Protein AF-A0A2N1HJ12-F1 (afdb_monomer)

Nearest PDB structures (foldseek):
  6fqa-assembly2_C 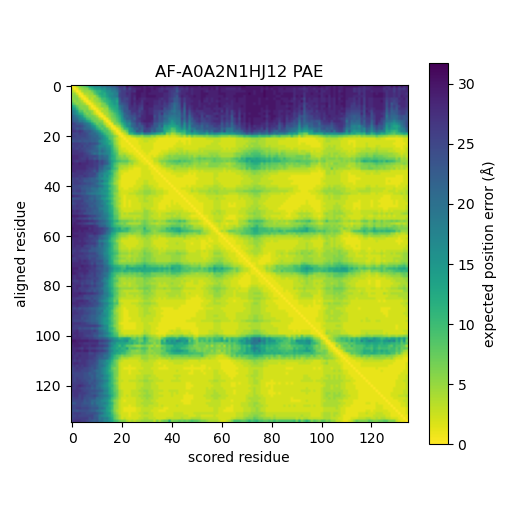 TM=3.307E-01  e=2.724E+00  Acinetobacter baumannii
  6fqa-assembly1_A  TM=3.473E-01  e=3.052E+00  Acinetobacter baumannii

Solvent-accessible surface area (backbone atoms only — not comparable to full-atom values): 8135 Å² total; per-residue (Å²): 134,87,83,85,80,86,79,83,80,78,80,79,77,78,78,80,73,83,69,67,44,56,48,51,47,56,48,72,44,99,86,52,42,43,44,40,34,45,33,24,77,34,89,58,73,39,41,43,75,25,30,73,54,40,74,49,77,55,92,53,36,35,41,35,28,68,73,80,53,69,49,79,55,96,96,38,80,43,78,60,83,71,74,58,72,69,26,42,66,42,79,30,45,56,77,33,70,50,59,49,55,91,51,83,47,92,62,93,52,38,33,44,32,45,42,34,55,58,74,60,15,66,70,70,73,40,54,59,49,76,42,65,33,60,76

Sequence (135 aa):
MKKLLIILLGLVFSNVATSTDLKMYVETSELGSIYIYIENIGSHNHLILTKKLAHVAFDIKTEISPKTYVWRRDNKTIILKESIEKYGPVLLKPGEITFISNQIINSESGTVTYKIRPAWAKLHGTWSGTLEAKY

Mean predicted aligned error: 8.66 Å

Foldseek 3Di:
DDDDDDDDPDDPPPPPPPPPQKAKDWDADPVRFIKIKIARQHQDKFWDFQAQWDWDDDDQEIETEHDWDWDADPNDTHTDQDDRVRRVIDIHHNGDMDIRPDDGDRDPKHKYKYAYDPVRCVSHVGDGDIYMDID

Secondary structure (DSSP, 8-state):
--------------------SEEEEEEE-TTSPEEEEEEE-SSS-EEEE-SSEEEEEETTEEEEEEPPPEEEETTEEEEPP--GGGG-EEEEPTT-EEEE-S-----SS-EEEEEE-HHHHHHHT---EEEEEE-

pLDDT: mean 85.2, std 17.54, range [38.12, 98.62]

Structure (mmCIF, N/CA/C/O backbone):
data_AF-A0A2N1HJ12-F1
#
_entry.id   AF-A0A2N1HJ12-F1
#
loop_
_atom_site.group_PDB
_atom_site.id
_atom_site.type_symbol
_atom_site.label_atom_id
_atom_site.label_alt_id
_atom_site.label_comp_id
_atom_site.label_asym_id
_atom_site.label_entity_id
_atom_site.label_seq_id
_atom_site.pdbx_PDB_ins_code
_atom_site.Cartn_x
_atom_site.Cartn_y
_atom_site.Cartn_z
_atom_site.occupancy
_atom_site.B_iso_or_equiv
_atom_site.auth_seq_id
_atom_site.auth_comp_id
_atom_site.auth_asym_id
_atom_site.auth_atom_id
_atom_site.pdbx_PDB_model_num
ATOM 1 N N . MET A 1 1 ? -61.705 16.321 -25.610 1.00 44.41 1 MET A N 1
ATOM 2 C CA . MET A 1 1 ? -60.863 17.364 -24.978 1.00 44.41 1 MET A CA 1
ATOM 3 C C . MET A 1 1 ? -59.648 16.678 -24.361 1.00 44.41 1 MET A C 1
ATOM 5 O O . MET A 1 1 ? -59.826 15.744 -23.589 1.00 44.41 1 MET A O 1
ATOM 9 N N . LYS A 1 2 ? -58.440 17.028 -24.822 1.00 38.12 2 LYS A N 1
ATOM 10 C CA . LYS A 1 2 ? -57.171 16.334 -24.529 1.00 38.12 2 LYS A CA 1
ATOM 11 C C . LYS A 1 2 ? -56.728 16.582 -23.078 1.00 38.12 2 LYS A C 1
ATOM 13 O O . LYS A 1 2 ? -56.662 17.733 -22.664 1.00 38.12 2 LYS A O 1
ATOM 18 N N . LYS A 1 3 ? -56.397 15.519 -22.334 1.00 45.53 3 LYS A N 1
ATOM 19 C CA . LYS A 1 3 ? -55.684 15.608 -21.048 1.00 45.53 3 LYS A CA 1
ATOM 20 C C . LYS A 1 3 ? -54.189 15.771 -21.331 1.00 45.53 3 LYS A C 1
ATOM 22 O O . LYS A 1 3 ? -53.611 14.950 -22.039 1.00 45.53 3 LYS A O 1
ATOM 27 N N . LEU A 1 4 ? -53.593 16.838 -20.807 1.00 44.88 4 LEU A N 1
ATOM 28 C CA . LEU A 1 4 ? -52.158 17.103 -20.863 1.00 44.88 4 LEU A CA 1
ATOM 29 C C . LEU A 1 4 ? -51.493 16.369 -19.688 1.00 44.88 4 LEU A C 1
ATOM 31 O O . LEU A 1 4 ? -51.779 16.672 -18.532 1.00 44.88 4 LEU A O 1
ATOM 35 N N . LEU A 1 5 ? -50.654 15.378 -19.987 1.00 41.28 5 LEU A N 1
ATOM 36 C CA . LEU A 1 5 ? -49.825 14.669 -19.013 1.00 41.28 5 LEU A CA 1
ATOM 37 C C . LEU A 1 5 ? -48.454 15.357 -18.984 1.00 41.28 5 LEU A C 1
ATOM 39 O O . LEU A 1 5 ? -47.715 15.294 -19.964 1.00 41.28 5 LEU A O 1
ATOM 43 N N . ILE A 1 6 ? -48.131 16.044 -17.890 1.00 53.34 6 ILE A N 1
ATOM 44 C CA . ILE A 1 6 ? -46.805 16.636 -17.674 1.00 53.34 6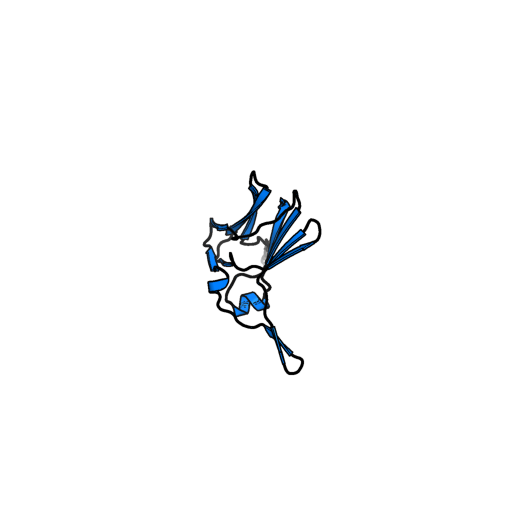 ILE A CA 1
ATOM 45 C C . ILE A 1 6 ? -45.921 15.547 -17.060 1.00 53.34 6 ILE A C 1
ATOM 47 O O . ILE 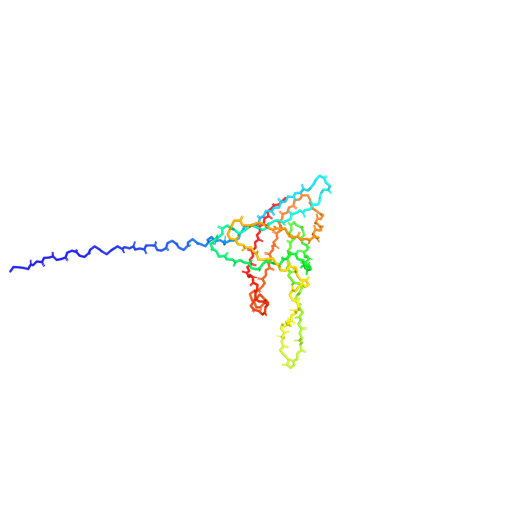A 1 6 ? -46.113 15.162 -15.909 1.00 53.34 6 ILE A O 1
ATOM 51 N N . ILE A 1 7 ? -44.978 15.024 -17.844 1.00 52.38 7 ILE A N 1
ATOM 52 C CA . ILE A 1 7 ? -43.943 14.104 -17.366 1.00 52.38 7 ILE A CA 1
ATOM 53 C C . ILE A 1 7 ? -42.802 14.955 -16.803 1.00 52.38 7 ILE A C 1
ATOM 55 O O . ILE A 1 7 ? -42.096 15.635 -17.545 1.00 52.38 7 ILE A O 1
ATOM 59 N N . LEU A 1 8 ? -42.644 14.927 -15.480 1.00 45.31 8 LEU A N 1
ATOM 60 C CA . LEU A 1 8 ? -41.511 15.515 -14.774 1.00 45.31 8 LEU A CA 1
ATOM 61 C C . LEU A 1 8 ? -40.304 14.579 -14.947 1.00 45.31 8 LEU A C 1
ATOM 63 O O . LEU A 1 8 ? -40.197 13.552 -14.279 1.00 45.31 8 LEU A O 1
ATOM 67 N N . LEU A 1 9 ? -39.424 14.902 -15.894 1.00 45.50 9 LEU A N 1
ATOM 68 C CA . LEU A 1 9 ? -38.194 14.154 -16.139 1.00 45.50 9 LEU A CA 1
ATOM 69 C C . LEU A 1 9 ? -37.156 14.555 -15.077 1.00 45.50 9 LEU A C 1
ATOM 71 O O . LEU A 1 9 ? -36.477 15.573 -15.199 1.00 45.50 9 LEU A O 1
ATOM 75 N N . GLY A 1 10 ? -37.079 13.779 -13.996 1.00 45.00 10 GLY A N 1
ATOM 76 C CA . GLY A 1 10 ? -36.050 13.933 -12.972 1.00 45.00 10 GLY A CA 1
ATOM 77 C C . GLY A 1 10 ? -34.674 13.574 -13.531 1.00 45.00 10 GLY A C 1
ATOM 78 O O . GLY A 1 10 ? -34.373 12.401 -13.741 1.00 45.00 10 GLY A O 1
ATOM 79 N N . LEU A 1 11 ? -33.838 14.586 -13.762 1.00 46.78 11 LEU A N 1
ATOM 80 C CA . LEU A 1 11 ? -32.401 14.440 -13.982 1.00 46.78 11 LEU A CA 1
ATOM 81 C C . LEU A 1 11 ? -31.758 13.901 -12.699 1.00 46.78 11 LEU A C 1
ATOM 83 O O . LEU A 1 11 ? -31.434 14.654 -11.782 1.00 46.78 11 LEU A O 1
ATOM 87 N N . VAL A 1 12 ? -31.573 12.584 -12.630 1.00 49.97 12 VAL A N 1
ATOM 88 C CA . VAL A 1 12 ? -30.709 11.968 -11.622 1.00 49.97 12 VAL A CA 1
ATOM 89 C C . VAL A 1 12 ? -29.270 12.184 -12.081 1.00 49.97 12 VAL A C 1
ATOM 91 O O . VAL A 1 12 ? -28.705 11.378 -12.817 1.00 49.97 12 VAL A O 1
ATOM 94 N N . PHE A 1 13 ? -28.680 13.306 -11.674 1.00 44.97 13 PHE A N 1
ATOM 95 C CA . PHE A 1 13 ? -27.236 13.486 -11.741 1.00 44.97 13 PHE A CA 1
ATOM 96 C C . PHE A 1 13 ? -26.599 12.463 -10.800 1.00 44.97 13 PHE A C 1
ATOM 98 O O . PHE A 1 13 ? -26.615 12.615 -9.579 1.00 44.97 13 PHE A O 1
ATOM 105 N N . SER A 1 14 ? -26.078 11.376 -11.365 1.00 42.69 14 SER A N 1
ATOM 106 C CA . SER A 1 14 ? -25.227 10.445 -10.634 1.00 42.69 14 SER A CA 1
ATOM 107 C C . SER A 1 14 ? -23.923 11.178 -10.327 1.00 42.69 14 SER A C 1
ATOM 109 O O . SER A 1 14 ? -23.046 11.280 -11.182 1.00 42.69 14 SER A O 1
ATOM 111 N N . ASN A 1 15 ? -23.802 11.733 -9.120 1.00 39.97 15 ASN A N 1
ATOM 112 C CA . ASN A 1 15 ? -22.511 12.143 -8.588 1.00 39.97 15 ASN A CA 1
ATOM 113 C C . ASN A 1 15 ? -21.655 10.880 -8.470 1.00 39.97 15 ASN A C 1
ATOM 115 O O . ASN A 1 15 ? -21.780 10.124 -7.509 1.00 39.97 15 ASN A O 1
ATOM 119 N N . VAL A 1 16 ? -20.809 10.625 -9.468 1.00 43.12 16 VAL A N 1
ATOM 120 C CA . VAL A 1 16 ? -19.734 9.639 -9.361 1.00 43.12 16 VAL A CA 1
ATOM 121 C C . VAL A 1 16 ? -18.693 10.251 -8.429 1.00 43.12 16 VAL A C 1
ATOM 123 O O . VAL A 1 16 ? -17.710 10.846 -8.862 1.00 43.12 16 VAL A O 1
ATOM 126 N N . ALA A 1 17 ? -18.952 10.176 -7.126 1.00 38.88 17 ALA A N 1
ATOM 127 C CA . ALA A 1 17 ? -17.927 10.400 -6.129 1.00 38.88 17 ALA A CA 1
ATOM 128 C C . ALA A 1 17 ? -16.920 9.257 -6.282 1.00 38.88 17 ALA A C 1
ATOM 130 O O . ALA A 1 17 ? -17.171 8.132 -5.857 1.00 38.88 17 ALA A O 1
ATOM 131 N N . THR A 1 18 ? -15.781 9.522 -6.917 1.00 44.91 18 THR A N 1
ATOM 132 C CA . THR A 1 18 ? -14.604 8.659 -6.805 1.00 44.91 18 THR A CA 1
ATOM 133 C C . THR A 1 18 ? -14.018 8.843 -5.407 1.00 44.91 18 THR A C 1
ATOM 135 O O . THR A 1 18 ? -12.948 9.429 -5.254 1.00 44.91 18 THR A O 1
ATOM 138 N N . SER A 1 19 ? -14.737 8.417 -4.364 1.00 52.09 19 SER A N 1
ATOM 139 C CA . SER A 1 19 ? -14.090 8.201 -3.076 1.00 52.09 19 SER A CA 1
ATOM 140 C C . SER A 1 19 ? -13.219 6.969 -3.242 1.00 52.09 19 SER A C 1
ATOM 142 O O . SER A 1 19 ? -13.710 5.885 -3.557 1.00 52.09 19 SER A O 1
ATOM 144 N N . THR A 1 20 ? -11.912 7.128 -3.089 1.00 77.38 20 THR A N 1
ATOM 145 C CA . THR A 1 20 ? -11.048 5.971 -2.899 1.00 77.38 20 THR A CA 1
ATOM 146 C C . THR A 1 20 ? -11.505 5.287 -1.608 1.00 77.38 20 THR A C 1
ATOM 148 O O . THR A 1 20 ? -11.502 5.921 -0.559 1.00 77.38 20 THR A O 1
ATOM 151 N N . ASP A 1 21 ? -11.901 4.011 -1.667 1.00 93.56 21 ASP A N 1
ATOM 152 C CA . ASP A 1 21 ? -12.320 3.226 -0.483 1.00 93.56 21 ASP A CA 1
ATOM 153 C C . ASP A 1 21 ? -11.194 3.078 0.566 1.00 93.56 21 ASP A C 1
ATOM 155 O O . ASP A 1 21 ? -11.400 2.579 1.668 1.00 93.56 21 ASP A O 1
ATOM 159 N N . LEU A 1 22 ? -9.986 3.532 0.237 1.00 96.31 22 LEU A N 1
ATOM 160 C CA . LEU A 1 22 ? -8.831 3.541 1.114 1.00 96.31 22 LEU A CA 1
ATOM 161 C C . LEU A 1 22 ? -8.295 4.958 1.292 1.00 96.31 22 LEU A C 1
ATOM 163 O O . LEU A 1 22 ? -8.309 5.769 0.359 1.00 96.31 22 LEU A O 1
ATOM 167 N N . LYS A 1 23 ? -7.733 5.209 2.472 1.00 96.38 23 LYS A N 1
ATOM 168 C CA . LYS A 1 23 ? -6.998 6.426 2.806 1.00 96.38 23 LYS A CA 1
ATOM 169 C C . LYS A 1 23 ? -5.652 6.071 3.418 1.00 96.38 23 LYS A C 1
ATOM 171 O O . LYS A 1 23 ? -5.538 5.092 4.149 1.00 96.38 23 LYS A O 1
ATOM 176 N N . MET A 1 24 ? -4.635 6.866 3.099 1.00 95.50 24 MET A N 1
ATOM 177 C CA . MET A 1 24 ? -3.289 6.694 3.630 1.00 95.50 24 MET A CA 1
ATOM 178 C C . MET A 1 24 ? -2.950 7.816 4.605 1.00 95.50 24 MET A C 1
ATOM 180 O O . MET A 1 24 ? -3.266 8.980 4.356 1.00 95.50 24 MET A O 1
ATOM 184 N N . TYR A 1 25 ? -2.287 7.448 5.694 1.00 94.31 25 TYR A N 1
ATOM 185 C CA . TYR A 1 25 ? -1.740 8.357 6.692 1.00 94.31 25 TYR A CA 1
ATOM 186 C C . TYR A 1 25 ? -0.246 8.125 6.805 1.00 94.31 25 TYR A C 1
ATOM 188 O O . TYR A 1 25 ? 0.229 7.007 6.594 1.00 94.31 25 TYR A O 1
ATOM 196 N N . VAL A 1 26 ? 0.481 9.180 7.149 1.00 91.81 26 VAL A N 1
ATOM 197 C CA . VAL A 1 26 ? 1.913 9.105 7.397 1.00 91.81 26 VAL A CA 1
ATOM 198 C C . VAL A 1 26 ? 2.214 9.811 8.709 1.00 91.81 26 VAL A C 1
ATOM 200 O O . VAL A 1 26 ? 1.659 10.872 8.985 1.00 91.81 26 VAL A O 1
ATOM 203 N N . GLU A 1 27 ? 3.060 9.191 9.517 1.00 89.62 27 GLU A N 1
ATOM 204 C CA . GLU A 1 27 ? 3.511 9.705 10.803 1.00 89.62 27 GLU A CA 1
ATOM 205 C C . GLU A 1 27 ? 5.030 9.593 10.874 1.00 89.62 27 GLU A C 1
ATOM 207 O O . GLU A 1 27 ? 5.595 8.536 10.587 1.00 89.62 27 GLU A O 1
ATOM 212 N N . THR A 1 28 ? 5.687 10.678 11.268 1.00 86.06 28 THR A N 1
ATOM 213 C CA . THR A 1 28 ? 7.134 10.704 11.486 1.00 86.06 28 THR A CA 1
ATOM 214 C C . THR A 1 28 ? 7.406 10.540 12.976 1.00 86.06 28 THR A C 1
ATOM 216 O O . THR A 1 28 ? 6.896 11.301 13.795 1.00 86.06 28 THR A O 1
ATOM 219 N N . SER A 1 29 ? 8.201 9.535 13.332 1.00 83.56 29 SER A N 1
ATOM 220 C CA . SER A 1 29 ? 8.617 9.287 14.710 1.00 83.56 29 SER A CA 1
ATOM 221 C C . SER A 1 29 ? 9.597 10.350 15.203 1.00 83.56 29 SER A C 1
ATOM 223 O O . SER A 1 29 ? 10.246 11.029 14.408 1.00 83.56 29 SER A O 1
ATOM 225 N N . GLU A 1 30 ? 9.800 10.425 16.520 1.00 81.25 30 GLU A N 1
ATOM 226 C CA . GLU A 1 30 ? 10.824 11.292 17.129 1.00 81.25 30 GLU A CA 1
ATOM 227 C C . GLU A 1 30 ? 12.247 11.006 16.611 1.00 81.25 30 GLU A C 1
ATOM 229 O O . GLU A 1 30 ? 13.107 11.881 16.629 1.00 81.25 30 GLU A O 1
ATOM 234 N N . LEU A 1 31 ? 12.492 9.787 16.115 1.00 81.00 31 LEU A N 1
ATOM 235 C CA . LEU A 1 31 ? 13.767 9.358 15.531 1.00 81.00 31 LEU A CA 1
ATOM 236 C C . LEU A 1 31 ? 13.805 9.514 14.000 1.00 81.00 31 LEU A C 1
ATOM 238 O O . LEU A 1 31 ? 14.696 8.970 13.350 1.00 81.00 31 LEU A O 1
ATOM 242 N N . GLY A 1 32 ? 12.820 10.196 13.408 1.00 75.19 32 GLY A N 1
ATOM 243 C CA . GLY A 1 32 ? 12.731 10.438 11.965 1.00 75.19 32 GLY A CA 1
ATOM 244 C C . GLY A 1 32 ? 12.292 9.227 11.138 1.00 75.19 32 GLY A C 1
ATOM 245 O O . GLY A 1 32 ? 12.414 9.241 9.918 1.00 75.19 32 GLY A O 1
ATOM 246 N N . SER A 1 33 ? 11.794 8.159 11.771 1.00 81.19 33 SER A N 1
ATOM 247 C CA . SER A 1 33 ? 11.260 7.000 11.043 1.00 81.19 33 SER A CA 1
ATOM 248 C C . SER A 1 33 ? 9.847 7.283 10.558 1.00 81.19 33 SER A C 1
ATOM 250 O O . SER A 1 33 ? 9.030 7.791 11.318 1.00 81.19 33 SER A O 1
ATOM 252 N N . ILE A 1 34 ? 9.543 6.907 9.320 1.00 84.56 34 ILE A N 1
ATOM 253 C CA . ILE A 1 34 ? 8.240 7.169 8.714 1.00 84.56 34 ILE A CA 1
ATOM 254 C C . ILE A 1 34 ? 7.361 5.922 8.787 1.00 84.56 34 ILE A C 1
ATOM 256 O O . ILE A 1 34 ? 7.679 4.880 8.215 1.00 84.56 34 ILE A O 1
ATOM 260 N N . TYR A 1 35 ? 6.227 6.052 9.465 1.00 89.06 35 TYR A N 1
ATOM 261 C CA . TYR A 1 35 ? 5.181 5.044 9.535 1.00 89.06 35 TYR A CA 1
ATOM 262 C C . TYR A 1 35 ? 4.071 5.384 8.553 1.00 89.06 35 TYR A C 1
ATOM 264 O O . TYR A 1 35 ? 3.585 6.510 8.509 1.00 89.06 35 TYR A O 1
ATOM 272 N N . ILE A 1 36 ? 3.667 4.398 7.758 1.00 92.81 36 ILE A N 1
ATOM 273 C CA . ILE A 1 36 ? 2.610 4.550 6.759 1.00 92.81 36 ILE A CA 1
ATOM 274 C C . ILE A 1 36 ? 1.455 3.658 7.170 1.00 92.81 36 ILE A C 1
ATOM 276 O O . ILE A 1 36 ? 1.636 2.449 7.325 1.00 92.81 36 ILE A O 1
ATOM 280 N N . TYR A 1 37 ? 0.270 4.242 7.282 1.00 95.94 37 TYR A N 1
ATOM 281 C CA . TYR A 1 37 ? -0.953 3.534 7.624 1.00 95.94 37 TYR A CA 1
ATOM 282 C C . TYR A 1 37 ? -1.942 3.583 6.471 1.00 95.94 37 TYR A C 1
ATOM 284 O O . TYR A 1 37 ? -2.028 4.583 5.761 1.00 95.94 37 TYR A O 1
ATOM 292 N N . ILE A 1 38 ? -2.702 2.508 6.294 1.00 97.44 38 ILE A N 1
ATOM 293 C CA . ILE A 1 38 ? -3.777 2.418 5.309 1.00 97.44 38 ILE A CA 1
ATOM 294 C C . ILE A 1 38 ? -5.052 2.041 6.045 1.00 97.44 38 ILE A C 1
ATOM 296 O O . ILE A 1 38 ? -5.116 0.988 6.679 1.00 97.44 38 ILE A O 1
ATOM 300 N N . GLU A 1 39 ? -6.053 2.903 5.938 1.00 98.00 39 GLU A N 1
ATOM 301 C CA . GLU A 1 39 ? -7.393 2.713 6.480 1.00 98.00 39 GLU A CA 1
ATOM 302 C C . GLU A 1 39 ? -8.365 2.404 5.349 1.00 98.00 39 GLU A C 1
ATOM 304 O O . GLU A 1 39 ? -8.317 3.026 4.284 1.00 98.00 39 GLU A O 1
ATOM 309 N N . ASN A 1 40 ? -9.269 1.466 5.599 1.00 98.06 40 ASN A N 1
ATOM 310 C CA . ASN A 1 40 ? -10.420 1.235 4.749 1.00 98.06 40 ASN A CA 1
ATOM 311 C C . ASN A 1 40 ? -11.582 2.140 5.173 1.00 98.06 40 ASN A C 1
ATOM 313 O O . ASN A 1 40 ? -12.303 1.836 6.121 1.00 98.06 40 ASN A O 1
ATOM 317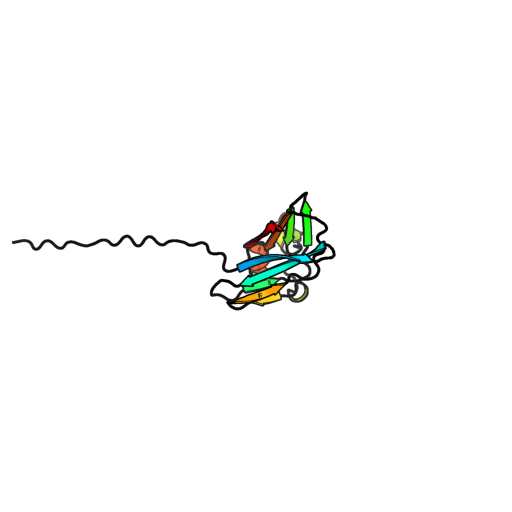 N N . ILE A 1 41 ? -11.757 3.247 4.453 1.00 97.56 41 ILE A N 1
ATOM 318 C CA . ILE A 1 41 ? -12.845 4.218 4.652 1.00 97.56 41 ILE A CA 1
ATOM 319 C C . ILE A 1 41 ? -14.071 3.919 3.774 1.00 97.56 41 ILE A C 1
ATOM 321 O O . ILE A 1 41 ? -15.038 4.681 3.773 1.00 97.56 41 ILE A O 1
ATOM 325 N N . GLY A 1 42 ? -14.006 2.846 2.985 1.00 96.06 42 GLY A N 1
ATOM 326 C CA . GLY A 1 42 ? -15.049 2.415 2.070 1.00 96.06 42 GLY A CA 1
ATOM 327 C C . GLY A 1 42 ? -16.019 1.413 2.684 1.00 96.06 42 GLY A C 1
ATOM 328 O O . GLY A 1 42 ? -16.133 1.248 3.897 1.00 96.06 42 GLY A O 1
ATOM 329 N N . SER A 1 43 ? -16.742 0.722 1.804 1.00 95.44 43 SER A N 1
ATOM 330 C CA . SER A 1 43 ? -17.776 -0.260 2.174 1.00 95.44 43 SER A CA 1
ATOM 331 C C . SER A 1 43 ? -17.423 -1.708 1.813 1.00 95.44 43 SER A C 1
ATOM 333 O O . SER A 1 43 ? -18.185 -2.622 2.129 1.00 95.44 43 SER A O 1
ATOM 335 N N . HIS A 1 44 ? -16.264 -1.943 1.194 1.00 95.38 44 HIS A N 1
ATOM 336 C CA . HIS A 1 44 ? -15.838 -3.260 0.715 1.00 95.38 44 HIS A CA 1
ATOM 337 C C . HIS A 1 44 ? -14.560 -3.719 1.404 1.00 95.38 44 HIS A C 1
ATOM 339 O O . HIS A 1 44 ? -13.739 -2.907 1.808 1.00 95.38 44 HIS A O 1
ATOM 345 N N . ASN A 1 45 ? -14.352 -5.032 1.495 1.00 97.50 45 ASN A N 1
ATOM 346 C CA . ASN A 1 45 ? -13.091 -5.562 2.002 1.00 97.50 45 ASN A CA 1
ATOM 347 C C . ASN A 1 45 ? -11.963 -5.368 0.977 1.00 97.50 45 ASN A C 1
ATOM 349 O O . ASN A 1 45 ? -12.152 -5.603 -0.220 1.00 97.50 45 ASN A O 1
ATOM 353 N N . HIS A 1 46 ? -10.760 -5.052 1.454 1.00 97.25 46 HIS A N 1
ATOM 354 C CA . HIS A 1 46 ? -9.573 -4.909 0.615 1.00 97.25 46 HIS A CA 1
ATOM 355 C C . HIS A 1 46 ? -8.418 -5.767 1.111 1.00 97.25 46 HIS A C 1
ATOM 357 O O . HIS A 1 46 ? -8.072 -5.741 2.286 1.00 97.25 46 HIS A O 1
ATOM 363 N N . LEU A 1 47 ? -7.785 -6.510 0.202 1.00 97.75 47 LEU A N 1
ATOM 364 C CA . LEU A 1 47 ? -6.559 -7.243 0.500 1.00 97.75 47 LEU A CA 1
ATOM 365 C C . LEU A 1 47 ? -5.346 -6.357 0.179 1.00 97.75 47 LEU A C 1
ATOM 367 O O . LEU A 1 47 ? -5.024 -6.141 -0.994 1.00 97.75 47 LEU A O 1
ATOM 371 N N . ILE A 1 48 ? -4.706 -5.834 1.225 1.00 97.31 48 ILE A N 1
ATOM 372 C CA . ILE A 1 48 ? -3.607 -4.860 1.177 1.00 97.31 48 ILE A CA 1
ATOM 373 C C . ILE A 1 48 ? -2.271 -5.549 1.421 1.00 97.31 48 ILE A C 1
ATOM 375 O O . ILE A 1 48 ? -2.171 -6.457 2.239 1.00 97.31 48 ILE A O 1
ATOM 379 N N . LEU A 1 49 ? -1.224 -5.108 0.726 1.00 96.38 49 LEU A N 1
ATOM 380 C CA . LEU A 1 49 ? 0.132 -5.622 0.916 1.00 96.38 49 LEU A CA 1
ATOM 381 C C . LEU A 1 49 ? 0.917 -4.733 1.863 1.00 96.38 49 LEU A C 1
ATOM 383 O O . LEU A 1 49 ? 1.024 -3.533 1.615 1.00 96.38 49 LEU A O 1
ATOM 387 N N . THR A 1 50 ? 1.502 -5.338 2.894 1.00 96.19 50 THR A N 1
ATOM 388 C CA . THR A 1 50 ? 2.181 -4.618 3.982 1.00 96.19 50 THR A CA 1
ATOM 389 C C . THR A 1 50 ? 3.682 -4.890 4.052 1.00 96.19 50 THR A C 1
ATOM 391 O O . THR A 1 50 ? 4.388 -4.198 4.778 1.00 96.19 50 THR A O 1
ATOM 394 N N . LYS A 1 51 ? 4.202 -5.883 3.318 1.00 94.19 51 LYS A N 1
ATOM 395 C CA . LYS A 1 51 ? 5.606 -6.325 3.394 1.00 94.19 51 LYS A CA 1
ATOM 396 C C . LYS A 1 51 ? 6.240 -6.486 2.016 1.00 94.19 51 LYS A C 1
ATOM 398 O O . LYS A 1 51 ? 5.558 -6.612 1.002 1.00 94.19 51 LYS A O 1
ATOM 403 N N . LYS A 1 52 ? 7.580 -6.532 2.005 1.00 90.25 52 LYS A N 1
ATOM 404 C CA . LYS A 1 52 ? 8.417 -6.818 0.822 1.00 90.25 52 LYS A CA 1
ATOM 405 C C . LYS A 1 52 ? 8.079 -5.930 -0.387 1.00 90.25 52 LYS A C 1
ATOM 407 O O . LYS A 1 52 ? 8.086 -6.365 -1.541 1.00 90.25 52 LYS A O 1
ATOM 412 N N . LEU A 1 53 ? 7.784 -4.670 -0.100 1.00 91.94 53 LEU A N 1
ATOM 413 C CA . LEU A 1 53 ? 7.571 -3.641 -1.102 1.00 91.94 53 LEU A CA 1
ATOM 414 C C . LEU A 1 53 ? 8.923 -3.011 -1.441 1.00 91.94 53 LEU A C 1
ATOM 416 O O . LEU A 1 53 ? 9.755 -2.797 -0.560 1.00 91.94 53 LEU A O 1
ATOM 420 N N . ALA A 1 54 ? 9.157 -2.768 -2.724 1.00 90.19 54 ALA A N 1
ATOM 421 C CA . ALA A 1 54 ? 10.265 -1.947 -3.167 1.00 90.19 54 ALA A CA 1
ATOM 42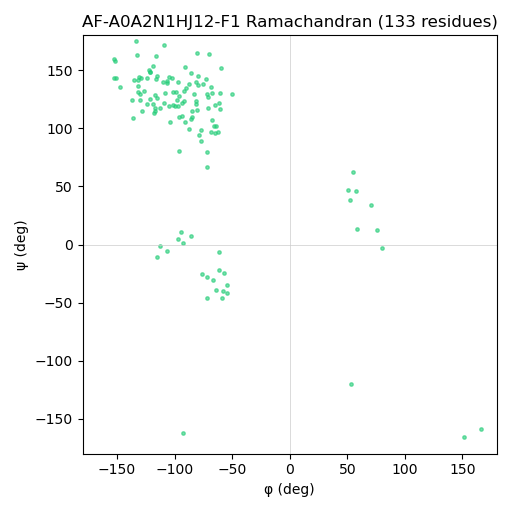2 C C . ALA A 1 54 ? 9.920 -0.483 -2.892 1.00 90.19 54 ALA A C 1
ATOM 424 O O . ALA A 1 54 ? 8.790 -0.070 -3.152 1.00 90.19 54 ALA A O 1
ATOM 425 N N . HIS A 1 55 ? 10.896 0.281 -2.412 1.00 87.12 55 HIS A N 1
ATOM 426 C CA . HIS A 1 55 ? 10.812 1.731 -2.378 1.00 87.12 55 HIS A CA 1
ATOM 427 C C . HIS A 1 55 ? 11.726 2.312 -3.456 1.00 87.12 55 HIS A C 1
ATOM 429 O O . HIS A 1 55 ? 12.829 1.813 -3.692 1.00 87.12 55 HIS A O 1
ATOM 435 N N . VAL A 1 56 ? 11.261 3.361 -4.119 1.00 87.81 56 VAL A N 1
ATOM 436 C CA . VAL A 1 56 ? 12.055 4.161 -5.044 1.00 87.81 56 VAL A CA 1
ATOM 437 C C . VAL A 1 56 ? 11.904 5.612 -4.618 1.00 87.81 56 VAL A C 1
ATOM 439 O O . VAL A 1 56 ? 10.801 6.154 -4.659 1.00 87.81 56 VAL A O 1
ATOM 442 N N . ALA A 1 57 ? 13.004 6.216 -4.178 1.00 85.94 57 ALA A N 1
ATOM 443 C CA . ALA A 1 57 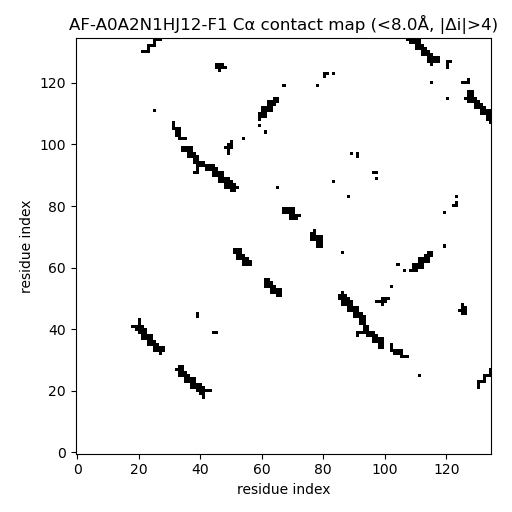? 13.042 7.607 -3.751 1.00 85.94 57 ALA A CA 1
ATOM 444 C C . ALA A 1 57 ? 13.636 8.484 -4.861 1.00 85.94 57 ALA A C 1
ATOM 446 O O . ALA A 1 57 ? 14.694 8.170 -5.410 1.00 85.94 57 ALA A O 1
ATOM 447 N N . PHE A 1 58 ? 12.951 9.579 -5.175 1.00 82.31 58 PHE A N 1
ATOM 448 C CA . PHE A 1 58 ? 13.405 10.634 -6.073 1.00 82.31 58 PHE A CA 1
ATOM 449 C C . PHE A 1 58 ? 13.080 11.983 -5.442 1.00 82.31 58 PHE A C 1
ATOM 451 O O . PHE A 1 58 ? 11.911 12.373 -5.404 1.00 82.31 58 PHE A O 1
ATOM 458 N N . ASP A 1 59 ? 14.112 12.700 -4.993 1.00 86.00 59 ASP A N 1
ATOM 459 C CA . ASP A 1 59 ? 13.955 14.005 -4.343 1.00 86.00 59 ASP A CA 1
ATOM 460 C C . ASP A 1 59 ? 12.946 13.911 -3.176 1.00 86.00 59 ASP A C 1
ATOM 462 O O . ASP A 1 59 ? 13.118 13.080 -2.286 1.00 86.00 59 ASP A O 1
ATOM 466 N N . ILE A 1 60 ? 11.853 14.674 -3.214 1.00 87.06 60 ILE A N 1
ATOM 467 C CA . ILE A 1 60 ? 10.805 14.690 -2.185 1.00 87.06 60 ILE A CA 1
ATOM 468 C C . ILE A 1 60 ? 9.723 13.610 -2.366 1.00 87.06 60 ILE A C 1
ATOM 470 O O . ILE A 1 60 ? 8.689 13.651 -1.698 1.00 87.06 60 ILE A O 1
ATOM 474 N N . LYS A 1 61 ? 9.884 12.673 -3.308 1.00 89.62 61 LYS A N 1
ATOM 475 C CA . LYS A 1 61 ? 8.883 11.637 -3.610 1.00 89.62 61 LYS A CA 1
ATOM 476 C C . LYS A 1 61 ? 9.424 10.245 -3.338 1.00 89.62 61 LYS A C 1
ATOM 478 O O . LYS A 1 61 ? 10.446 9.850 -3.892 1.00 89.62 61 LYS A O 1
ATOM 483 N N . THR A 1 62 ? 8.668 9.467 -2.573 1.00 91.12 62 THR A N 1
ATOM 484 C CA . THR A 1 62 ? 8.949 8.052 -2.324 1.00 91.12 62 THR A CA 1
ATOM 485 C C . THR A 1 62 ? 7.805 7.201 -2.861 1.00 91.12 62 THR A C 1
ATOM 487 O O . THR A 1 62 ? 6.701 7.246 -2.329 1.00 91.12 62 THR A O 1
ATOM 490 N N . GLU A 1 63 ? 8.045 6.402 -3.904 1.00 93.25 63 GLU A N 1
ATOM 491 C CA . GLU A 1 63 ? 7.083 5.395 -4.373 1.00 93.25 63 GLU A CA 1
ATOM 492 C C . GLU A 1 63 ? 7.357 4.055 -3.687 1.00 93.25 63 GLU A C 1
ATOM 494 O O . GLU A 1 63 ? 8.487 3.576 -3.686 1.00 93.25 63 GLU A O 1
ATOM 499 N N . ILE A 1 64 ? 6.311 3.422 -3.164 1.00 93.94 64 ILE A N 1
ATOM 500 C CA . ILE A 1 64 ? 6.332 2.094 -2.562 1.00 93.94 64 ILE A CA 1
ATOM 501 C C . ILE A 1 64 ? 5.405 1.186 -3.367 1.00 93.94 64 ILE A C 1
ATOM 503 O O . ILE A 1 64 ? 4.205 1.443 -3.492 1.00 93.94 64 ILE A O 1
ATOM 507 N N . SER A 1 65 ? 5.950 0.104 -3.917 1.00 94.62 65 SER A N 1
ATOM 508 C CA . SER A 1 65 ? 5.191 -0.842 -4.738 1.00 94.62 65 SER A CA 1
ATOM 509 C C . SER A 1 65 ? 5.771 -2.261 -4.683 1.00 94.62 65 SER A C 1
ATOM 511 O O . SER A 1 65 ? 6.944 -2.449 -4.358 1.00 94.62 65 SER A O 1
ATOM 513 N N . PRO A 1 66 ? 4.992 -3.315 -4.986 1.00 94.06 66 PRO A N 1
ATOM 514 C CA . PRO A 1 66 ? 5.520 -4.668 -5.067 1.00 94.06 66 PRO A CA 1
ATOM 515 C C . PRO A 1 66 ? 6.591 -4.752 -6.148 1.00 94.06 66 PRO A C 1
ATOM 517 O O . PRO A 1 66 ? 6.368 -4.374 -7.305 1.00 94.06 66 PRO A O 1
ATOM 520 N N . LYS A 1 67 ? 7.745 -5.326 -5.798 1.00 90.38 67 LYS A N 1
ATOM 521 C CA . LYS A 1 67 ? 8.750 -5.671 -6.801 1.00 90.38 67 LYS A CA 1
ATOM 522 C C . LYS A 1 67 ? 8.134 -6.674 -7.775 1.00 90.38 67 LYS A C 1
ATOM 524 O O . LYS A 1 67 ? 7.767 -7.774 -7.377 1.00 90.38 67 LYS A O 1
ATOM 529 N N . THR 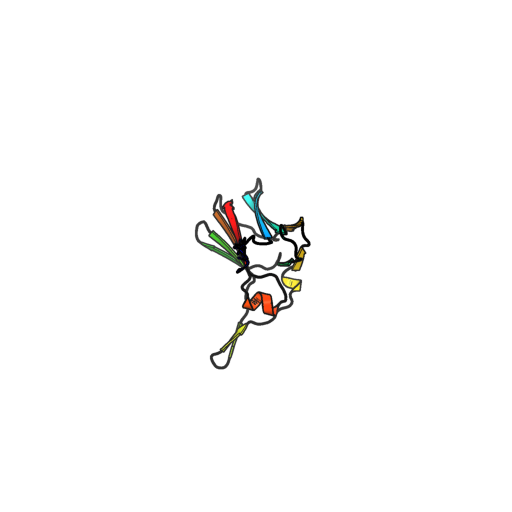A 1 68 ? 8.015 -6.270 -9.036 1.00 89.62 68 THR A N 1
ATOM 530 C CA . THR A 1 68 ? 7.434 -7.091 -10.101 1.00 89.62 68 THR A CA 1
ATOM 531 C C . THR A 1 68 ? 8.529 -7.884 -10.797 1.00 89.62 68 THR A C 1
ATOM 533 O O . THR A 1 68 ? 9.466 -7.298 -11.341 1.00 89.62 68 THR A O 1
ATOM 536 N N . TYR A 1 69 ? 8.393 -9.208 -10.826 1.00 91.88 69 TYR A N 1
ATOM 537 C CA . TYR A 1 69 ? 9.277 -10.075 -11.597 1.00 91.88 69 TYR A CA 1
ATOM 538 C C . TYR A 1 69 ? 8.649 -10.413 -12.942 1.00 91.88 69 TYR A C 1
ATOM 540 O O . TYR A 1 69 ? 7.444 -10.651 -13.058 1.00 91.88 69 TYR A O 1
ATOM 548 N N . VAL A 1 70 ? 9.487 -10.419 -13.974 1.00 94.31 70 VAL A N 1
ATOM 549 C CA . VAL A 1 70 ? 9.064 -10.683 -15.344 1.00 94.31 70 VAL A CA 1
ATOM 550 C C . VAL A 1 70 ? 9.959 -11.724 -15.987 1.00 94.31 70 VAL A C 1
ATOM 552 O O . VAL A 1 70 ? 11.171 -11.733 -15.770 1.00 94.31 70 VAL A O 1
ATOM 555 N N . TRP A 1 71 ? 9.366 -12.565 -16.825 1.00 95.69 71 TRP A N 1
ATOM 556 C CA . TRP A 1 71 ? 10.094 -13.437 -17.733 1.00 95.69 71 TRP A CA 1
ATOM 557 C C . TRP A 1 71 ? 9.934 -12.927 -19.163 1.00 95.69 71 TRP A C 1
ATOM 559 O O . TRP A 1 71 ? 8.824 -12.623 -19.604 1.00 95.69 71 TRP A O 1
A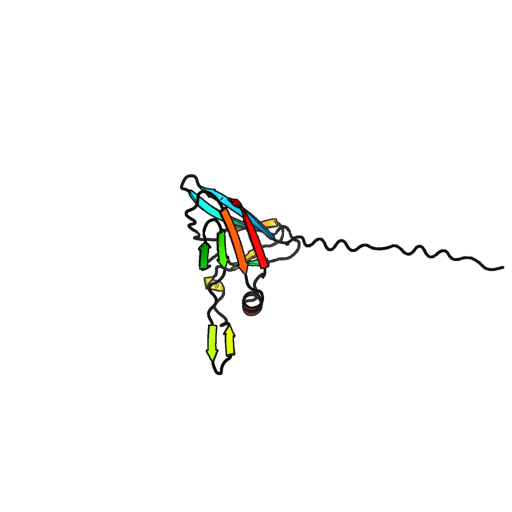TOM 569 N N . ARG A 1 72 ? 11.057 -12.795 -19.874 1.00 95.88 72 ARG A N 1
ATOM 570 C CA . ARG A 1 72 ? 11.085 -12.403 -21.285 1.00 95.88 72 ARG A CA 1
ATOM 571 C C . ARG A 1 72 ? 11.292 -13.646 -22.137 1.00 95.88 72 ARG A C 1
ATOM 573 O O . ARG A 1 72 ? 12.300 -14.329 -21.980 1.00 95.88 72 ARG A O 1
ATOM 580 N N . ARG A 1 73 ? 10.338 -13.927 -23.021 1.00 93.75 73 ARG A N 1
ATOM 581 C CA . ARG A 1 73 ? 10.361 -15.068 -23.941 1.00 93.75 73 ARG A CA 1
ATOM 582 C C . ARG A 1 73 ? 9.655 -14.682 -25.236 1.00 93.75 73 ARG A C 1
ATOM 584 O O . ARG A 1 73 ? 8.582 -14.091 -25.172 1.00 93.75 73 ARG A O 1
ATOM 591 N N . ASP A 1 74 ? 10.238 -15.021 -26.385 1.00 93.50 74 ASP A N 1
ATOM 592 C CA . ASP A 1 74 ? 9.620 -14.849 -27.711 1.00 93.50 74 ASP A CA 1
ATOM 593 C C . ASP A 1 74 ? 9.067 -13.423 -27.942 1.00 93.50 74 ASP A C 1
ATOM 595 O O . ASP A 1 74 ? 7.917 -13.238 -28.338 1.00 93.50 74 ASP A O 1
ATOM 599 N N . ASN A 1 75 ? 9.864 -12.397 -27.609 1.00 92.88 75 ASN A N 1
ATOM 600 C CA . ASN A 1 75 ? 9.490 -10.970 -27.632 1.00 92.88 75 ASN A CA 1
ATOM 601 C C . ASN A 1 75 ? 8.285 -10.573 -26.753 1.00 92.88 75 ASN A C 1
ATOM 603 O O . ASN A 1 75 ? 7.783 -9.454 -26.851 1.00 92.88 75 ASN A O 1
ATOM 607 N N . LYS A 1 76 ? 7.834 -11.446 -25.849 1.00 95.25 76 LYS A N 1
ATOM 608 C CA . LYS A 1 76 ? 6.787 -11.161 -24.862 1.00 95.25 76 LYS A CA 1
ATOM 609 C C . LYS A 1 76 ? 7.393 -10.975 -23.476 1.00 95.25 76 LYS A C 1
ATOM 611 O O . LYS A 1 76 ? 8.345 -11.654 -23.093 1.00 95.25 76 LYS A O 1
ATOM 616 N N . THR A 1 77 ? 6.808 -10.058 -22.709 1.00 94.31 77 THR A N 1
ATOM 617 C CA . THR A 1 77 ? 7.092 -9.884 -21.279 1.00 94.31 77 THR A CA 1
ATOM 618 C C . THR A 1 77 ? 5.926 -10.457 -20.487 1.00 94.31 77 THR A C 1
ATOM 620 O O . THR A 1 77 ? 4.796 -9.997 -20.631 1.00 94.31 77 THR A O 1
ATOM 623 N N . ILE A 1 78 ? 6.199 -11.461 -19.661 1.00 94.44 78 ILE A N 1
ATOM 624 C CA . ILE A 1 78 ? 5.203 -12.154 -18.844 1.00 94.44 78 ILE A CA 1
ATOM 625 C C . ILE A 1 78 ? 5.441 -11.768 -17.387 1.00 94.44 78 ILE A C 1
ATOM 627 O O . ILE A 1 78 ? 6.531 -11.995 -16.864 1.00 94.44 78 ILE A O 1
ATOM 631 N N . ILE A 1 79 ? 4.432 -11.189 -16.732 1.00 94.31 79 ILE A N 1
ATOM 632 C CA . ILE A 1 79 ? 4.468 -10.944 -15.285 1.00 94.31 79 ILE A CA 1
ATOM 633 C C . ILE A 1 79 ? 4.344 -12.290 -14.576 1.00 94.31 79 ILE A C 1
ATOM 635 O O . ILE A 1 79 ? 3.422 -13.059 -14.851 1.00 94.31 79 ILE A O 1
ATOM 639 N N . LEU A 1 80 ? 5.279 -12.572 -13.675 1.00 94.38 80 LEU A N 1
ATOM 640 C CA . LEU A 1 80 ? 5.284 -13.812 -12.913 1.00 94.38 80 LEU A CA 1
ATOM 641 C C . LEU A 1 80 ? 4.325 -13.712 -11.725 1.00 94.38 80 LEU A C 1
ATOM 643 O O . LEU A 1 80 ? 4.247 -12.680 -11.058 1.00 94.38 80 LEU A O 1
ATOM 647 N N . LYS A 1 81 ? 3.598 -14.804 -11.467 1.00 95.06 81 LYS A N 1
ATOM 648 C CA . LYS A 1 81 ? 2.796 -14.963 -10.253 1.00 95.06 81 LYS A CA 1
ATOM 649 C C . LYS A 1 81 ? 3.700 -15.450 -9.130 1.00 95.06 81 LYS A C 1
ATOM 651 O O . LYS A 1 81 ? 4.423 -16.431 -9.295 1.00 95.06 81 LYS A O 1
ATOM 656 N N . GLU A 1 82 ? 3.637 -14.784 -7.992 1.00 92.19 82 GLU A N 1
ATOM 657 C CA . GLU A 1 82 ? 4.467 -15.049 -6.826 1.00 92.19 82 GLU A CA 1
ATOM 658 C C . GLU A 1 82 ? 3.619 -15.503 -5.635 1.00 92.19 82 GLU A C 1
ATOM 660 O O . GLU A 1 82 ? 2.403 -15.306 -5.590 1.00 92.19 82 GLU A O 1
ATOM 665 N N . SER A 1 83 ? 4.270 -16.120 -4.643 1.00 94.25 83 SER A N 1
ATOM 666 C CA . SER A 1 83 ? 3.621 -16.402 -3.359 1.00 94.25 83 SER A CA 1
ATOM 667 C C . SER A 1 83 ? 3.282 -15.085 -2.663 1.00 94.25 83 SER A C 1
ATOM 669 O O . SER A 1 83 ? 4.171 -14.281 -2.363 1.00 94.25 83 SER A O 1
ATOM 671 N N . ILE A 1 84 ? 1.988 -14.889 -2.409 1.00 93.75 84 ILE A N 1
ATOM 672 C CA . ILE A 1 84 ? 1.465 -13.646 -1.852 1.00 93.75 84 ILE A CA 1
ATOM 673 C C . ILE A 1 84 ? 1.839 -13.460 -0.381 1.00 93.75 84 ILE A C 1
ATOM 675 O O . ILE A 1 84 ? 2.031 -12.332 0.054 1.00 93.75 84 ILE A O 1
ATOM 679 N N . GLU A 1 85 ? 2.048 -14.550 0.363 1.00 94.25 85 GLU A N 1
ATOM 680 C CA . GLU A 1 85 ? 2.420 -14.538 1.786 1.00 94.25 85 GLU A CA 1
ATOM 681 C C . GLU A 1 85 ? 3.675 -13.699 2.056 1.00 94.25 85 GLU A C 1
ATOM 683 O O . GLU A 1 85 ? 3.760 -12.987 3.057 1.00 94.25 85 GLU A O 1
ATOM 688 N N . LYS A 1 86 ? 4.625 -13.703 1.110 1.00 92.25 86 LYS A N 1
ATOM 689 C CA . LYS A 1 86 ? 5.865 -12.915 1.190 1.00 92.25 86 LYS A CA 1
ATOM 690 C C . LYS A 1 86 ? 5.615 -11.405 1.248 1.00 92.25 86 LYS A C 1
ATOM 692 O O . LYS A 1 86 ? 6.495 -10.676 1.698 1.00 92.25 86 LYS A O 1
ATOM 697 N N . TYR A 1 87 ? 4.454 -10.946 0.787 1.00 94.88 87 TYR A N 1
ATOM 698 C CA . TYR A 1 87 ? 4.058 -9.540 0.757 1.00 94.88 87 TYR A CA 1
ATOM 699 C C . TYR A 1 87 ? 3.190 -9.134 1.955 1.00 94.88 87 TYR A C 1
ATOM 701 O O . TYR A 1 87 ? 2.728 -7.996 2.015 1.00 94.88 87 TYR A O 1
ATOM 709 N N . GLY A 1 88 ? 2.977 -10.040 2.919 1.00 95.62 88 GLY A N 1
ATOM 710 C CA . GLY A 1 88 ? 2.190 -9.768 4.123 1.00 95.62 88 GLY A CA 1
ATOM 711 C C . GLY A 1 88 ? 0.786 -9.258 3.791 1.00 95.62 88 GLY A C 1
ATOM 712 O O . GLY A 1 88 ? 0.485 -8.106 4.107 1.00 95.62 88 GLY A O 1
ATOM 713 N N . PRO A 1 89 ? -0.049 -10.051 3.103 1.00 96.94 89 PRO A N 1
ATOM 714 C CA . PRO A 1 89 ? -1.390 -9.629 2.752 1.00 96.94 89 PRO A CA 1
ATOM 715 C C . PRO A 1 89 ? -2.236 -9.500 4.021 1.00 96.94 89 PRO A C 1
ATOM 717 O O . PRO A 1 89 ? -2.282 -10.414 4.842 1.00 96.94 89 PRO A O 1
ATOM 720 N N . VAL A 1 90 ? -2.912 -8.368 4.168 1.00 98.12 90 VAL A N 1
ATOM 721 C CA . VAL A 1 90 ? -3.842 -8.085 5.261 1.00 98.12 90 VAL A CA 1
ATOM 722 C C . VAL A 1 90 ? -5.195 -7.776 4.646 1.00 98.12 90 VAL A C 1
ATOM 724 O O . VAL A 1 90 ? -5.304 -6.915 3.773 1.00 98.12 90 VAL A O 1
ATOM 727 N N . LEU A 1 91 ? -6.222 -8.506 5.073 1.00 98.25 91 LEU A N 1
ATOM 728 C CA . LEU A 1 91 ? -7.597 -8.191 4.715 1.00 98.25 91 LEU A CA 1
ATOM 729 C C . LEU A 1 91 ? -8.082 -7.067 5.630 1.00 98.25 91 LEU A C 1
ATOM 731 O O . LEU A 1 91 ? -8.182 -7.282 6.832 1.00 98.25 91 LEU A O 1
ATOM 735 N N . LEU A 1 92 ? -8.383 -5.905 5.056 1.00 98.19 92 LEU A N 1
ATOM 736 C CA . LEU A 1 92 ? -9.029 -4.790 5.738 1.00 98.19 92 LEU A CA 1
ATOM 737 C C . LEU A 1 92 ? -10.526 -4.804 5.455 1.00 98.19 92 LEU A C 1
ATOM 739 O O . LEU A 1 92 ? -10.942 -4.651 4.303 1.00 98.19 92 LEU A O 1
ATOM 743 N N . LYS A 1 93 ? -11.336 -4.939 6.497 1.00 98.44 93 LYS A N 1
ATOM 744 C CA . LYS A 1 93 ? -12.776 -4.664 6.477 1.00 98.44 93 LYS A CA 1
ATOM 745 C C . LYS A 1 93 ? -13.036 -3.156 6.616 1.00 98.44 93 LYS A C 1
ATOM 747 O O . LYS A 1 93 ? -12.123 -2.425 7.000 1.00 98.44 93 LYS A O 1
ATOM 752 N N . PRO A 1 94 ? -14.256 -2.675 6.319 1.00 98.12 94 PRO A N 1
ATOM 753 C CA . PRO A 1 94 ? -14.631 -1.283 6.563 1.00 98.12 94 PRO A CA 1
ATOM 754 C C . PRO A 1 94 ? -14.294 -0.824 7.987 1.00 98.12 94 PRO A C 1
ATOM 756 O O . PRO A 1 94 ? -14.635 -1.504 8.955 1.00 98.12 94 PRO A O 1
ATOM 759 N N . GLY A 1 95 ? -13.618 0.319 8.102 1.00 97.56 95 GLY A N 1
ATOM 760 C CA . GLY A 1 95 ? -13.168 0.912 9.364 1.00 97.56 95 GLY A CA 1
ATOM 761 C C . GLY A 1 95 ? -11.888 0.310 9.956 1.00 97.56 95 GLY A C 1
ATOM 762 O O . GLY A 1 95 ? -11.424 0.788 10.989 1.00 97.56 95 GLY A O 1
ATOM 763 N N . GLU A 1 96 ? -11.300 -0.724 9.347 1.00 98.62 96 GLU A N 1
ATOM 764 C CA . GLU A 1 96 ? -10.030 -1.292 9.811 1.00 98.62 96 GLU A CA 1
ATOM 765 C C . GLU A 1 96 ? -8.825 -0.535 9.228 1.00 98.62 96 GLU A C 1
ATOM 767 O O . GLU A 1 96 ? -8.836 -0.070 8.084 1.00 98.62 96 GLU A O 1
ATOM 772 N N . ILE A 1 97 ? -7.751 -0.466 10.019 1.00 98.25 97 ILE A N 1
ATOM 773 C CA . ILE A 1 97 ? -6.479 0.170 9.666 1.00 98.25 97 ILE A CA 1
ATOM 774 C C . ILE A 1 97 ? -5.324 -0.826 9.810 1.00 98.25 97 ILE A C 1
ATOM 776 O O . ILE A 1 97 ? -5.298 -1.658 10.717 1.00 98.25 97 ILE A O 1
ATOM 780 N N . THR A 1 98 ? -4.345 -0.745 8.912 1.00 97.62 98 THR A N 1
ATOM 781 C CA . THR A 1 98 ? -3.075 -1.477 9.014 1.00 97.62 98 THR A CA 1
ATOM 782 C C . THR A 1 98 ? -1.896 -0.553 8.732 1.00 97.62 98 THR A C 1
ATOM 784 O O . THR A 1 98 ? -2.083 0.602 8.357 1.00 97.62 98 THR A O 1
ATOM 787 N N . PHE A 1 99 ? -0.677 -1.062 8.896 1.00 94.75 99 PHE A N 1
ATOM 788 C CA . PHE A 1 99 ? 0.559 -0.333 8.642 1.00 94.75 99 PHE A CA 1
ATOM 789 C C . PHE A 1 99 ? 1.419 -1.048 7.597 1.00 94.75 99 PHE A C 1
ATOM 791 O O . PHE A 1 99 ? 1.426 -2.278 7.498 1.00 94.75 99 PHE A O 1
ATOM 798 N N . ILE A 1 100 ? 2.180 -0.277 6.822 1.00 93.56 100 ILE A N 1
ATOM 799 C CA . ILE A 1 100 ? 3.218 -0.812 5.944 1.00 93.56 100 ILE A CA 1
ATOM 800 C C . ILE A 1 100 ? 4.474 -1.060 6.779 1.00 93.56 100 ILE A C 1
ATOM 802 O O . ILE A 1 100 ? 5.032 -0.157 7.397 1.00 93.56 100 ILE A O 1
ATOM 806 N N . SER A 1 101 ? 4.931 -2.306 6.794 1.00 85.62 101 SER A N 1
ATOM 807 C CA . SER A 1 101 ? 6.080 -2.738 7.580 1.00 85.62 101 SER A CA 1
ATOM 808 C C . SER A 1 101 ? 7.402 -2.363 6.903 1.00 85.62 101 SER A C 1
ATOM 810 O O . SER A 1 101 ? 7.554 -2.453 5.679 1.00 85.62 101 SER A O 1
ATOM 812 N N . ASN A 1 102 ? 8.382 -2.026 7.748 1.00 70.12 102 ASN A N 1
ATOM 813 C CA . ASN A 1 102 ? 9.801 -1.898 7.412 1.00 70.12 102 ASN A CA 1
ATOM 814 C C . ASN A 1 102 ? 10.092 -0.886 6.293 1.00 70.12 102 ASN A C 1
ATOM 816 O O . ASN A 1 102 ? 10.855 -1.182 5.374 1.00 70.12 102 ASN A O 1
ATOM 820 N N . GLN A 1 103 ? 9.489 0.301 6.367 1.00 67.94 103 GLN A N 1
ATOM 821 C CA . GLN A 1 103 ? 9.832 1.420 5.491 1.00 67.94 103 GLN A CA 1
ATOM 822 C C . GLN A 1 103 ? 10.663 2.418 6.293 1.00 67.94 103 GLN A C 1
ATOM 824 O O . GLN A 1 103 ? 10.146 3.109 7.159 1.00 67.94 103 GLN A O 1
ATOM 829 N N . ILE A 1 104 ? 11.970 2.453 6.040 1.00 66.69 104 ILE A N 1
ATOM 830 C CA . ILE A 1 104 ? 12.834 3.519 6.551 1.00 66.69 104 ILE A CA 1
ATOM 831 C C . ILE A 1 104 ? 12.945 4.534 5.421 1.00 66.69 104 ILE A C 1
ATOM 833 O O . ILE A 1 104 ? 13.543 4.242 4.387 1.00 66.69 104 ILE A O 1
ATOM 837 N N . ILE A 1 105 ? 12.325 5.696 5.599 1.00 72.88 105 ILE A N 1
ATOM 838 C CA . ILE A 1 105 ? 12.423 6.820 4.671 1.00 72.88 105 ILE A CA 1
ATOM 839 C C . ILE A 1 105 ? 13.185 7.919 5.408 1.00 72.88 105 ILE A C 1
ATOM 841 O O . ILE A 1 105 ? 12.726 8.403 6.434 1.00 72.88 105 ILE A O 1
ATOM 845 N N . ASN A 1 106 ? 14.355 8.290 4.892 1.00 68.56 106 ASN A N 1
ATOM 846 C CA . ASN A 1 106 ? 15.202 9.330 5.472 1.00 68.56 106 ASN A CA 1
ATOM 847 C C . ASN A 1 106 ? 14.933 10.655 4.743 1.00 68.56 106 ASN A C 1
ATOM 849 O O . ASN A 1 106 ? 15.657 10.997 3.809 1.00 68.56 106 ASN A O 1
ATOM 853 N N . SER A 1 107 ? 13.860 11.358 5.108 1.00 73.69 107 SER A N 1
ATOM 854 C CA . SER A 1 107 ? 13.561 12.702 4.594 1.00 73.69 107 SER A CA 1
ATOM 855 C C . SER A 1 107 ? 12.736 13.493 5.606 1.00 73.69 107 SER A C 1
ATOM 857 O O . SER A 1 107 ? 11.862 12.924 6.254 1.00 73.69 107 SER A O 1
ATOM 859 N N . GLU A 1 108 ? 12.991 14.798 5.713 1.00 76.06 108 GLU A N 1
ATOM 860 C CA . GLU A 1 108 ? 12.269 15.709 6.617 1.00 76.06 108 GLU A CA 1
ATOM 861 C C . GLU A 1 108 ? 10.879 16.084 6.103 1.00 76.06 108 GLU A C 1
ATOM 863 O O . GLU A 1 108 ? 10.006 16.439 6.885 1.00 76.06 108 GLU A O 1
ATOM 868 N N . SER A 1 109 ? 10.681 16.030 4.786 1.00 85.00 109 SER A N 1
ATOM 869 C CA . SER A 1 109 ? 9.377 16.242 4.168 1.00 85.00 109 SER A CA 1
ATOM 870 C C . SER A 1 109 ? 9.277 15.500 2.845 1.00 85.00 109 SER A C 1
ATOM 872 O O . SER A 1 109 ? 10.287 15.134 2.228 1.00 85.00 109 SER A O 1
ATOM 874 N N . GLY A 1 110 ? 8.054 15.263 2.390 1.00 90.00 110 GLY A N 1
ATOM 875 C CA . GLY A 1 110 ? 7.842 14.707 1.069 1.00 90.00 110 GLY A CA 1
ATOM 876 C C . GLY A 1 110 ? 6.442 14.188 0.821 1.00 90.00 110 GLY A C 1
ATOM 877 O O . GLY A 1 110 ? 5.451 14.590 1.424 1.00 90.00 110 GLY A O 1
ATOM 878 N N . THR A 1 111 ? 6.347 13.306 -0.162 1.00 92.19 111 THR A N 1
ATOM 879 C CA . THR A 1 111 ? 5.135 12.564 -0.488 1.00 92.19 111 THR A CA 1
ATOM 880 C C . THR A 1 111 ? 5.488 11.095 -0.601 1.00 92.19 111 THR A C 1
ATOM 882 O O . THR A 1 111 ? 6.363 10.720 -1.384 1.00 92.19 111 THR A O 1
ATOM 885 N N . VAL A 1 112 ? 4.794 10.260 0.169 1.00 92.38 112 VAL A N 1
ATOM 886 C CA . VAL A 1 112 ? 4.793 8.816 -0.047 1.00 92.38 112 VAL A CA 1
ATOM 887 C C . VAL A 1 112 ? 3.658 8.479 -0.999 1.00 92.38 112 VAL A C 1
ATOM 889 O O . VAL A 1 112 ? 2.528 8.927 -0.811 1.00 92.38 112 VAL A O 1
ATOM 892 N N . THR A 1 113 ? 3.954 7.642 -1.984 1.00 94.62 113 THR A N 1
ATOM 893 C CA . THR A 1 113 ? 2.986 7.056 -2.905 1.00 94.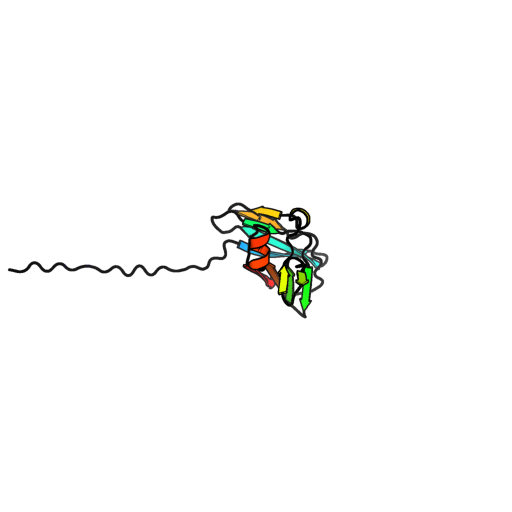62 113 THR A CA 1
ATOM 894 C C . THR A 1 113 ? 2.996 5.539 -2.725 1.00 94.62 113 THR A C 1
ATOM 896 O O . THR A 1 113 ? 3.986 4.890 -3.042 1.00 94.62 113 THR A O 1
ATOM 899 N N . TYR A 1 114 ? 1.898 4.943 -2.264 1.00 95.19 114 TYR A N 1
ATOM 900 C CA . TYR A 1 114 ? 1.698 3.490 -2.260 1.00 95.19 114 TYR A CA 1
ATOM 901 C C . TYR A 1 114 ? 0.953 3.070 -3.524 1.00 95.19 114 TYR A C 1
ATOM 903 O O . TYR A 1 114 ? -0.156 3.541 -3.777 1.00 95.19 114 TYR A O 1
ATOM 911 N N . LYS A 1 115 ? 1.543 2.186 -4.334 1.00 95.69 115 LYS A N 1
ATOM 912 C CA . LYS A 1 115 ? 1.019 1.875 -5.668 1.00 95.69 115 LYS A CA 1
ATOM 913 C C . LYS A 1 115 ? 1.047 0.391 -5.988 1.00 95.69 115 LYS A C 1
ATOM 915 O O . LYS A 1 115 ? 2.108 -0.228 -6.043 1.00 95.69 115 LYS A O 1
ATOM 920 N N . ILE A 1 116 ? -0.114 -0.162 -6.332 1.00 96.00 116 ILE A N 1
ATOM 921 C CA . ILE A 1 116 ? -0.234 -1.531 -6.845 1.00 96.00 116 ILE A CA 1
ATOM 922 C C . ILE A 1 116 ? -0.772 -1.492 -8.277 1.00 96.00 116 ILE A C 1
ATOM 924 O O . ILE A 1 116 ? -1.892 -1.048 -8.535 1.00 96.00 116 ILE A O 1
ATOM 928 N N . ARG A 1 117 ? 0.025 -1.983 -9.236 1.00 94.69 117 ARG A N 1
ATOM 929 C CA . ARG A 1 117 ? -0.351 -1.995 -10.659 1.00 94.69 117 ARG A CA 1
ATOM 930 C C . ARG A 1 117 ? -1.508 -2.977 -10.915 1.00 94.69 117 ARG A C 1
ATOM 932 O O . ARG A 1 117 ? -1.396 -4.127 -10.485 1.00 94.69 117 ARG A O 1
ATOM 939 N N . PRO A 1 118 ? -2.540 -2.612 -11.705 1.00 95.50 118 PRO A N 1
ATOM 940 C CA . PRO A 1 118 ? -3.706 -3.472 -11.944 1.00 95.50 118 PRO A CA 1
ATOM 941 C C . PRO A 1 118 ? -3.380 -4.876 -12.465 1.00 95.50 118 PRO A C 1
ATOM 943 O O . PRO A 1 118 ? -3.944 -5.856 -11.991 1.00 95.50 118 PRO A O 1
ATOM 946 N N . ALA A 1 119 ? -2.435 -5.004 -13.405 1.00 94.25 119 ALA A N 1
ATOM 947 C CA . ALA A 1 119 ? -2.056 -6.306 -13.961 1.00 94.25 119 ALA A CA 1
ATOM 948 C C . ALA A 1 119 ? -1.434 -7.241 -12.908 1.00 94.25 119 ALA A C 1
ATOM 950 O O . ALA A 1 119 ? -1.727 -8.435 -12.891 1.00 94.25 119 ALA A O 1
ATOM 951 N N . TRP A 1 120 ? -0.610 -6.690 -12.011 1.00 95.50 120 TRP A N 1
ATOM 952 C CA . TRP A 1 120 ? -0.008 -7.452 -10.920 1.00 95.50 120 TRP A CA 1
ATOM 953 C C . TRP A 1 120 ? -1.064 -7.802 -9.866 1.00 95.50 120 TRP A C 1
ATOM 955 O O . TRP A 1 120 ? -1.171 -8.963 -9.481 1.00 95.50 120 TRP A O 1
ATOM 965 N N . ALA A 1 121 ? -1.897 -6.836 -9.464 1.00 96.25 121 ALA A N 1
ATOM 966 C CA . ALA A 1 121 ? -2.960 -7.041 -8.480 1.00 96.25 121 ALA A CA 1
ATOM 967 C C . ALA A 1 121 ? -3.957 -8.116 -8.916 1.00 96.25 121 ALA A C 1
ATOM 969 O O . ALA A 1 121 ? -4.255 -9.033 -8.157 1.00 96.25 121 ALA A O 1
ATOM 970 N N . LYS A 1 122 ? -4.409 -8.058 -10.175 1.00 96.19 122 LYS A N 1
ATOM 971 C CA . LYS A 1 122 ? -5.312 -9.055 -10.760 1.00 96.19 122 LYS A CA 1
ATOM 972 C C . LYS A 1 122 ? -4.713 -10.462 -10.716 1.00 96.19 122 LYS A C 1
ATOM 974 O O . LYS A 1 122 ? -5.427 -11.418 -10.437 1.00 96.19 122 LYS A O 1
ATOM 979 N N . LEU A 1 123 ? -3.410 -10.595 -10.974 1.00 96.69 123 LEU A N 1
ATOM 980 C CA . LEU A 1 123 ? -2.714 -11.884 -10.946 1.00 96.69 123 LEU A CA 1
ATOM 981 C C . LEU A 1 123 ? -2.641 -12.488 -9.530 1.00 96.69 123 LEU A C 1
ATOM 983 O O . LEU A 1 123 ? -2.640 -13.716 -9.385 1.00 96.69 123 LEU A O 1
ATOM 987 N N . HIS A 1 124 ? -2.599 -11.633 -8.505 1.00 96.38 124 HIS A N 1
ATOM 988 C CA . HIS A 1 124 ? -2.410 -12.010 -7.102 1.00 96.38 124 HIS A CA 1
ATOM 989 C C . HIS A 1 124 ? -3.678 -11.909 -6.240 1.00 96.38 124 HIS A C 1
ATOM 991 O O . HIS A 1 124 ? -3.652 -12.335 -5.091 1.00 96.38 124 HIS A O 1
ATOM 997 N N . GLY A 1 125 ? -4.784 -11.392 -6.782 1.00 95.94 125 GLY A N 1
ATOM 998 C CA . GLY A 1 125 ? -6.046 -11.231 -6.057 1.00 95.94 125 GLY A CA 1
ATOM 999 C C . GLY A 1 125 ? -6.005 -10.141 -4.983 1.00 95.94 125 GLY A C 1
ATOM 1000 O O . GLY A 1 125 ? -6.624 -10.302 -3.936 1.00 95.94 125 GLY A O 1
ATOM 1001 N N . THR A 1 126 ? -5.261 -9.056 -5.211 1.00 96.44 126 THR A N 1
ATOM 1002 C CA . THR A 1 126 ? -5.113 -7.950 -4.248 1.00 96.44 126 THR A CA 1
ATOM 1003 C C . THR A 1 126 ? -5.823 -6.685 -4.711 1.00 96.44 126 THR A C 1
ATOM 1005 O O . THR A 1 126 ? -6.255 -6.578 -5.860 1.00 96.44 126 THR A O 1
ATOM 1008 N N . TRP A 1 127 ? -5.883 -5.683 -3.832 1.00 96.44 127 TRP A N 1
ATOM 1009 C CA . TRP A 1 127 ? -6.248 -4.328 -4.233 1.00 96.44 127 TRP A CA 1
ATOM 1010 C C . TRP A 1 127 ? -5.277 -3.762 -5.290 1.00 96.44 127 TRP A C 1
ATOM 1012 O O . TRP A 1 127 ? -4.099 -4.134 -5.335 1.00 96.44 127 TRP A O 1
ATOM 1022 N N . SER A 1 128 ? -5.780 -2.857 -6.138 1.00 96.38 128 SER A N 1
ATOM 1023 C CA . SER A 1 128 ? -5.005 -2.097 -7.123 1.00 96.38 128 SER A CA 1
ATOM 1024 C C . SER A 1 128 ? -5.336 -0.615 -7.060 1.00 96.38 128 SER A C 1
ATOM 1026 O O . SER A 1 128 ? -6.512 -0.269 -6.974 1.00 96.38 128 SER A O 1
ATOM 1028 N N . GLY A 1 129 ? -4.334 0.243 -7.216 1.00 95.94 129 GLY A N 1
ATOM 1029 C CA . GLY A 1 129 ? -4.524 1.687 -7.230 1.00 95.94 129 GLY A CA 1
ATOM 1030 C C . GLY A 1 129 ? -3.293 2.434 -6.741 1.00 95.94 129 GLY A C 1
ATOM 1031 O O . GLY A 1 129 ? -2.205 1.860 -6.639 1.00 95.94 129 GLY A O 1
ATOM 1032 N N . THR A 1 130 ? -3.500 3.712 -6.441 1.00 96.56 130 THR A N 1
ATOM 1033 C CA . THR A 1 130 ? -2.490 4.618 -5.898 1.00 96.56 130 THR A CA 1
ATOM 1034 C C . THR A 1 130 ? -3.076 5.325 -4.680 1.00 96.56 130 THR A C 1
ATOM 1036 O O . THR A 1 130 ? -4.173 5.871 -4.772 1.00 96.56 130 THR A O 1
ATOM 1039 N N . LEU A 1 131 ? -2.351 5.319 -3.565 1.00 95.88 131 LEU A N 1
ATOM 1040 C CA . LEU A 1 131 ? -2.608 6.168 -2.403 1.00 95.88 131 LEU A CA 1
ATOM 1041 C C . LEU A 1 131 ? -1.428 7.110 -2.216 1.00 95.88 131 LEU A C 1
ATOM 1043 O O . LEU A 1 131 ? -0.285 6.705 -2.419 1.00 95.88 131 LEU A O 1
ATOM 1047 N N . GLU A 1 132 ? -1.701 8.347 -1.816 1.00 95.12 132 GLU A N 1
ATOM 1048 C CA . GLU A 1 132 ? -0.677 9.369 -1.607 1.00 95.12 132 GLU A CA 1
ATOM 1049 C C . GLU A 1 132 ? -0.925 10.112 -0.302 1.00 95.12 132 GLU A C 1
ATOM 1051 O O . GLU A 1 132 ? -2.070 10.376 0.068 1.00 95.12 132 GLU A O 1
ATOM 1056 N N . ALA A 1 133 ? 0.156 10.424 0.404 1.00 93.25 133 ALA A N 1
ATOM 1057 C CA . ALA A 1 133 ? 0.117 11.189 1.636 1.00 93.25 133 ALA A CA 1
ATOM 1058 C C . ALA A 1 133 ? 1.426 11.958 1.804 1.00 93.25 133 ALA A C 1
ATOM 1060 O O . ALA A 1 133 ? 2.502 11.484 1.426 1.00 93.25 133 ALA A O 1
ATOM 1061 N N . LYS A 1 134 ? 1.308 13.166 2.350 1.00 91.75 134 LYS A N 1
ATOM 1062 C CA . LYS A 1 134 ? 2.445 14.024 2.675 1.00 91.75 134 LYS A CA 1
ATOM 1063 C C . LYS A 1 134 ? 2.902 13.763 4.103 1.00 91.75 134 LYS A C 1
ATOM 1065 O O . LYS A 1 134 ? 2.083 13.384 4.938 1.00 91.75 134 LYS A O 1
ATOM 1070 N N . TYR A 1 135 ? 4.179 14.007 4.343 1.00 85.19 135 TYR A N 1
ATOM 1071 C CA . TYR A 1 135 ? 4.814 14.016 5.655 1.00 85.19 135 TYR A CA 1
ATOM 1072 C C . TYR A 1 135 ? 5.866 15.116 5.696 1.00 85.19 135 TYR A C 1
ATOM 1074 O O . TYR A 1 135 ? 6.276 15.569 4.595 1.00 85.19 135 TYR A O 1
#

Radius of gyration: 21.08 Å; Cα contacts (8 Å, |Δi|>4): 250; chains: 1; bounding box: 76×34×45 Å